Protein AF-A0A258LTR3-F1 (afdb_monomer)

Radius of gyration: 16.25 Å; Cα contacts (8 Å, |Δi|>4): 26; chains: 1; bounding box: 26×25×46 Å

Mean predicted aligned error: 11.38 Å

Nearest PDB structures (foldseek):
  6wu6-assembly1_C  TM=8.509E-01  e=4.108E-02  Escherichia coli
  7jz2-assembly1_C  TM=8.316E-01  e=6.352E-02  Escherichia coli K-12
  2acz-assembly1_C-2  TM=7.816E-01  e=1.260E-01  Escherichia coli
  2acz-assembly1_C-3  TM=7.816E-01  e=1.260E-01  Escherichia coli

Solvent-accessible surface area (backbone atoms only — not comparable to full-atom values): 3974 Å² total; per-residue (Å²): 116,76,65,63,66,54,57,69,37,68,70,46,50,52,49,52,45,50,50,55,30,52,50,44,47,49,52,46,54,48,50,53,50,49,50,64,76,74,40,95,75,91,80,78,84,69,60,61,60,56,52,42,54,51,53,29,52,49,51,40,50,50,48,63,68,66,69,112

Structure (mmCIF, N/CA/C/O backbone):
data_AF-A0A258LTR3-F1
#
_entry.id   AF-A0A258LTR3-F1
#
loop_
_atom_site.group_PDB
_atom_site.id
_atom_site.type_symbol
_atom_site.label_atom_id
_atom_site.label_alt_id
_atom_site.label_comp_id
_atom_site.label_asym_id
_atom_site.label_entity_id
_atom_site.label_seq_id
_atom_site.pdbx_PDB_ins_code
_atom_site.Cartn_x
_atom_site.Cartn_y
_atom_site.Cartn_z
_atom_site.occupancy
_atom_site.B_iso_or_equiv
_atom_site.auth_seq_id
_atom_site.auth_comp_id
_atom_site.auth_asym_id
_atom_site.auth_atom_id
_atom_site.pdbx_PDB_model_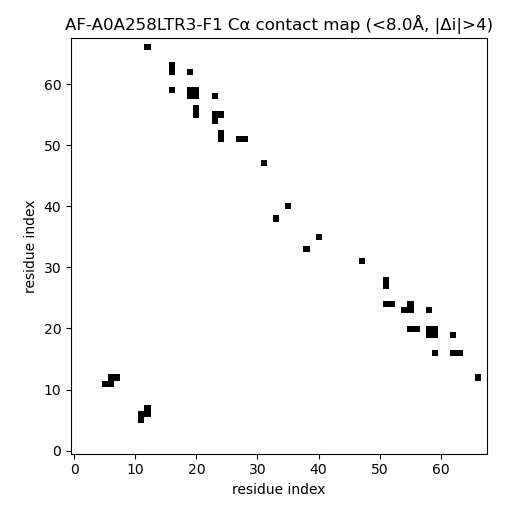num
ATOM 1 N N . ASP A 1 1 ? 7.887 13.743 -21.910 1.00 53.81 1 ASP A N 1
ATOM 2 C CA . ASP A 1 1 ? 7.884 12.495 -22.715 1.00 53.81 1 ASP A CA 1
ATOM 3 C C . ASP A 1 1 ? 8.932 11.460 -22.314 1.00 53.81 1 ASP A C 1
ATOM 5 O O . ASP A 1 1 ? 8.647 10.274 -22.378 1.00 53.81 1 ASP A O 1
ATOM 9 N N . ARG A 1 2 ? 10.130 11.850 -21.844 1.00 52.31 2 ARG A N 1
ATOM 10 C CA . ARG A 1 2 ? 11.183 10.892 -21.434 1.00 52.31 2 ARG A CA 1
ATOM 11 C C . ARG A 1 2 ? 10.823 9.999 -20.229 1.00 52.31 2 ARG A C 1
ATOM 13 O O . ARG A 1 2 ? 11.377 8.914 -20.113 1.00 52.31 2 ARG A O 1
ATOM 20 N N . TYR A 1 3 ? 9.889 10.431 -19.378 1.00 55.47 3 TYR A N 1
ATOM 21 C CA . TYR A 1 3 ? 9.402 9.650 -18.233 1.00 55.47 3 TYR A CA 1
ATOM 22 C C . TYR A 1 3 ? 8.507 8.467 -18.636 1.00 55.47 3 TYR A C 1
ATOM 24 O O . TYR A 1 3 ? 8.616 7.417 -18.020 1.00 55.47 3 TYR A O 1
ATOM 32 N N . LEU A 1 4 ? 7.716 8.584 -19.711 1.00 56.97 4 LEU A N 1
ATOM 33 C CA . LEU A 1 4 ? 6.819 7.511 -20.174 1.00 56.97 4 LEU A CA 1
ATOM 34 C C . LEU A 1 4 ? 7.591 6.280 -20.687 1.00 56.97 4 LEU A C 1
A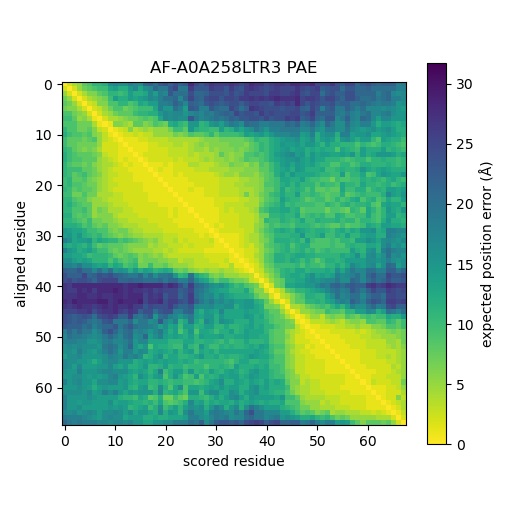TOM 36 O O . LEU A 1 4 ? 7.164 5.151 -20.494 1.00 56.97 4 LEU A O 1
ATOM 40 N N . LYS A 1 5 ? 8.785 6.490 -21.262 1.00 55.75 5 LYS A N 1
ATOM 41 C CA . LYS A 1 5 ? 9.670 5.405 -21.730 1.00 55.75 5 LYS A CA 1
ATOM 42 C C . LYS A 1 5 ? 10.376 4.634 -20.612 1.00 55.75 5 LYS A C 1
ATOM 44 O O . LYS A 1 5 ? 10.871 3.540 -20.855 1.00 55.75 5 LYS A O 1
ATOM 49 N N . LEU A 1 6 ? 10.495 5.223 -19.421 1.00 56.72 6 LEU A N 1
ATOM 50 C CA . LEU A 1 6 ? 11.086 4.554 -18.260 1.00 56.72 6 LEU A CA 1
ATOM 51 C C . LEU A 1 6 ? 10.069 3.605 -17.619 1.00 56.72 6 LEU A C 1
ATOM 53 O O . LEU A 1 6 ? 10.444 2.509 -17.218 1.00 56.72 6 LEU A O 1
ATOM 57 N N . THR A 1 7 ? 8.791 3.988 -17.605 1.00 56.44 7 THR A N 1
ATOM 58 C CA . THR A 1 7 ? 7.679 3.155 -17.125 1.00 56.44 7 THR A CA 1
ATOM 59 C C . THR A 1 7 ? 7.367 1.972 -18.050 1.00 56.44 7 THR A C 1
ATOM 61 O O . THR A 1 7 ? 6.862 0.956 -17.586 1.00 56.44 7 THR A O 1
ATOM 64 N N . ASP A 1 8 ? 7.750 2.053 -19.329 1.00 61.72 8 ASP A N 1
ATOM 65 C CA . ASP A 1 8 ? 7.665 0.943 -20.297 1.00 61.72 8 ASP A CA 1
ATOM 66 C C . ASP A 1 8 ? 8.586 -0.244 -19.960 1.00 61.72 8 ASP A C 1
ATOM 68 O O . ASP A 1 8 ? 8.419 -1.349 -20.485 1.00 61.72 8 ASP A O 1
ATOM 72 N N . PHE A 1 9 ? 9.580 -0.054 -19.087 1.00 67.69 9 PHE A N 1
ATOM 73 C CA . PHE A 1 9 ? 10.417 -1.160 -18.646 1.00 67.69 9 PHE A CA 1
ATOM 74 C C . PHE A 1 9 ? 9.649 -2.050 -17.669 1.00 67.69 9 PHE A C 1
ATOM 76 O O . PHE A 1 9 ? 9.258 -1.623 -16.585 1.00 67.69 9 PHE A O 1
ATOM 83 N N . TRP A 1 10 ? 9.557 -3.337 -18.009 1.00 65.81 10 TRP A N 1
ATOM 84 C CA . TRP A 1 10 ? 8.986 -4.397 -17.168 1.00 65.81 10 TRP A CA 1
ATOM 85 C C . TRP A 1 10 ? 9.421 -4.315 -15.692 1.00 65.81 10 TRP A C 1
ATOM 87 O O . TRP A 1 10 ? 8.613 -4.504 -14.785 1.00 65.81 10 TRP A O 1
ATOM 97 N N . ALA A 1 11 ? 10.691 -3.983 -15.437 1.00 73.50 11 ALA A N 1
ATOM 98 C CA . ALA A 1 11 ? 11.233 -3.852 -14.086 1.00 73.50 11 ALA A CA 1
ATOM 99 C C . ALA A 1 11 ? 10.590 -2.712 -13.270 1.00 73.50 11 ALA A C 1
ATOM 101 O O . ALA A 1 11 ? 10.402 -2.861 -12.064 1.00 73.50 11 ALA A O 1
ATOM 102 N N . VAL A 1 12 ? 10.231 -1.596 -13.911 1.00 77.12 12 VAL A N 1
ATOM 103 C CA . VAL A 1 12 ? 9.570 -0.458 -13.252 1.00 77.12 12 VAL A CA 1
ATOM 104 C C . VAL A 1 12 ? 8.133 -0.822 -12.899 1.00 77.12 12 VAL A C 1
ATOM 106 O O . VAL A 1 12 ? 7.729 -0.619 -11.761 1.00 77.12 12 VAL A O 1
ATOM 109 N N . LYS A 1 13 ? 7.421 -1.495 -13.805 1.00 72.75 13 LYS A N 1
ATOM 110 C CA . LYS A 1 13 ? 6.052 -1.994 -13.595 1.00 72.75 13 LYS A CA 1
ATOM 111 C C . LYS A 1 13 ? 5.954 -2.973 -12.413 1.00 72.75 13 LYS A C 1
ATOM 113 O O . LYS A 1 13 ? 5.055 -2.876 -11.579 1.00 72.75 13 LYS A O 1
ATOM 118 N N . VAL A 1 14 ? 6.927 -3.884 -12.284 1.00 78.25 14 VA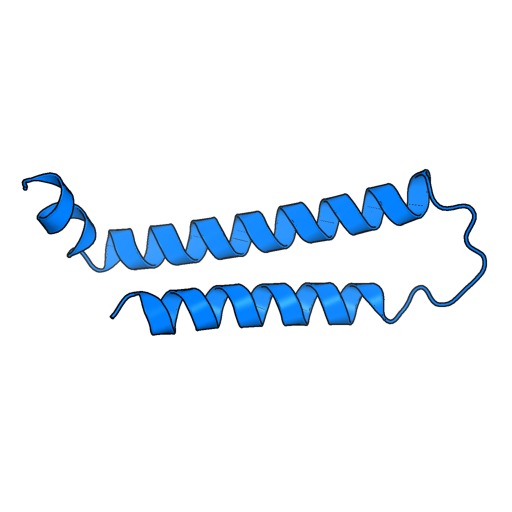L A N 1
ATOM 119 C CA . VAL A 1 14 ? 7.047 -4.784 -11.117 1.00 78.25 14 VAL A CA 1
ATOM 120 C C . VAL A 1 14 ? 7.396 -4.006 -9.844 1.00 78.25 14 VAL A C 1
ATOM 122 O O . VAL A 1 14 ? 6.873 -4.316 -8.773 1.00 78.25 14 VAL A O 1
ATOM 125 N N . GLY A 1 15 ? 8.254 -2.989 -9.949 1.00 82.69 15 GLY A N 1
ATOM 126 C CA . GLY A 1 15 ? 8.598 -2.104 -8.836 1.00 82.69 15 GLY A CA 1
ATOM 127 C C . GLY A 1 15 ? 7.393 -1.328 -8.306 1.00 82.69 15 GLY A C 1
ATOM 128 O O . GLY A 1 15 ? 7.187 -1.278 -7.095 1.00 82.69 15 GLY A O 1
ATOM 129 N N . GLU A 1 16 ? 6.563 -0.785 -9.194 1.00 80.12 16 GLU A N 1
ATOM 130 C CA . GLU A 1 16 ? 5.320 -0.090 -8.853 1.00 80.12 16 GLU A CA 1
ATOM 131 C C . GLU A 1 16 ? 4.304 -1.042 -8.216 1.00 80.12 16 GLU A C 1
ATOM 133 O O . GLU A 1 16 ? 3.764 -0.737 -7.151 1.00 80.12 16 GLU A O 1
ATOM 138 N N . TRP A 1 17 ? 4.121 -2.239 -8.785 1.00 81.19 17 TRP A N 1
ATOM 139 C CA . TRP A 1 17 ? 3.270 -3.275 -8.193 1.00 81.19 17 TRP A CA 1
ATOM 140 C C . TRP A 1 17 ? 3.731 -3.658 -6.780 1.00 81.19 17 TRP A C 1
ATOM 142 O O . TRP A 1 17 ? 2.921 -3.744 -5.850 1.00 81.19 17 TRP A O 1
ATOM 152 N N . GLY A 1 18 ? 5.040 -3.849 -6.598 1.00 83.12 18 GLY A N 1
ATOM 153 C CA . GLY A 1 18 ? 5.642 -4.142 -5.303 1.00 83.12 18 GLY A CA 1
ATOM 154 C C . GLY A 1 18 ? 5.427 -3.006 -4.304 1.00 83.12 18 GLY A C 1
ATOM 155 O O . GLY A 1 18 ? 5.009 -3.258 -3.175 1.00 83.12 18 GLY A O 1
ATOM 156 N N . LEU A 1 19 ? 5.638 -1.756 -4.724 1.00 86.06 19 LEU A N 1
ATOM 157 C CA . LEU A 1 19 ? 5.420 -0.564 -3.900 1.00 86.06 19 LEU A CA 1
ATOM 158 C C . LEU A 1 19 ? 3.967 -0.444 -3.433 1.00 86.06 19 LEU A C 1
ATOM 160 O O . LEU A 1 19 ? 3.726 -0.281 -2.237 1.00 86.06 19 LEU A O 1
ATOM 164 N N . VAL A 1 20 ? 2.999 -0.572 -4.344 1.00 85.31 20 VAL A N 1
ATOM 165 C CA . VAL A 1 20 ? 1.563 -0.480 -4.031 1.00 85.31 20 VAL A CA 1
ATOM 166 C C . VAL A 1 20 ? 1.135 -1.613 -3.099 1.00 85.31 20 VAL A C 1
ATOM 168 O O . VAL A 1 20 ? 0.422 -1.379 -2.117 1.00 85.31 20 VAL A O 1
ATOM 171 N N . THR A 1 21 ? 1.612 -2.834 -3.350 1.00 79.25 21 THR A N 1
ATOM 172 C CA . THR A 1 21 ? 1.307 -4.006 -2.520 1.00 79.25 21 THR A CA 1
ATOM 173 C C . THR A 1 21 ? 1.871 -3.844 -1.108 1.00 79.25 21 THR A C 1
ATOM 175 O O . THR A 1 21 ? 1.129 -3.977 -0.132 1.00 79.25 21 THR A O 1
ATOM 178 N N . LEU A 1 22 ? 3.155 -3.493 -0.978 1.00 82.50 22 LEU A N 1
ATOM 179 C CA . LEU A 1 22 ? 3.817 -3.293 0.316 1.00 82.50 22 LEU A CA 1
ATOM 180 C C . LEU A 1 22 ? 3.192 -2.138 1.105 1.00 82.50 22 LEU A C 1
ATOM 182 O O . LEU A 1 22 ? 2.960 -2.276 2.307 1.00 82.50 22 LEU A O 1
ATOM 186 N N . LEU A 1 23 ? 2.862 -1.030 0.436 1.00 87.31 23 LEU A N 1
ATOM 187 C CA . LEU A 1 23 ? 2.199 0.114 1.059 1.00 87.31 23 LEU A CA 1
ATOM 188 C C . LEU A 1 23 ? 0.799 -0.253 1.562 1.00 87.31 23 LEU A C 1
ATOM 190 O O . LEU A 1 23 ? 0.432 0.117 2.675 1.00 87.31 23 LEU A O 1
ATOM 194 N N . THR A 1 24 ? 0.038 -1.026 0.783 1.00 85.00 24 THR A N 1
ATOM 195 C CA . THR A 1 24 ? -1.300 -1.489 1.178 1.00 85.00 24 THR A CA 1
ATOM 196 C C . THR A 1 24 ? -1.219 -2.408 2.399 1.00 85.00 24 THR A C 1
ATOM 198 O O . THR A 1 24 ? -1.966 -2.220 3.360 1.00 85.00 24 THR A O 1
ATOM 201 N N . ILE A 1 25 ? -0.278 -3.361 2.415 1.00 82.44 25 ILE A N 1
ATOM 202 C CA . ILE A 1 25 ? -0.044 -4.243 3.571 1.00 82.44 25 ILE A CA 1
ATOM 203 C C . ILE A 1 25 ? 0.334 -3.420 4.808 1.00 82.44 25 ILE A C 1
ATOM 205 O O . ILE A 1 25 ? -0.218 -3.648 5.887 1.00 82.44 25 ILE A O 1
ATOM 209 N N . HIS A 1 26 ? 1.241 -2.451 4.659 1.00 84.19 26 HIS A N 1
ATOM 210 C CA . HIS A 1 26 ? 1.675 -1.582 5.751 1.00 84.19 26 HIS A CA 1
ATOM 211 C C . HIS A 1 26 ? 0.516 -0.757 6.317 1.00 84.19 26 HIS A C 1
ATOM 213 O O . HIS A 1 26 ? 0.299 -0.751 7.529 1.00 84.19 26 HIS A O 1
ATOM 219 N N . LEU A 1 27 ? -0.264 -0.111 5.449 1.00 85.19 27 LEU A N 1
ATOM 220 C CA . LEU A 1 27 ? -1.386 0.732 5.848 1.00 85.19 27 LEU A CA 1
ATOM 221 C C . LEU A 1 27 ? -2.455 -0.078 6.585 1.00 85.19 27 LEU A C 1
ATOM 223 O O . LEU A 1 27 ? -2.893 0.319 7.664 1.00 85.19 27 LEU A O 1
ATOM 227 N N . VAL A 1 28 ? -2.846 -1.240 6.055 1.00 82.31 28 VAL A N 1
ATOM 228 C CA . VAL A 1 28 ? -3.862 -2.073 6.712 1.00 82.31 28 VAL A CA 1
ATOM 229 C C . VAL A 1 28 ? -3.332 -2.684 8.015 1.00 82.31 28 VAL A C 1
ATOM 231 O O . VAL A 1 28 ? -4.065 -2.764 9.005 1.00 82.31 28 VAL A O 1
ATOM 234 N N . GLY A 1 29 ? -2.051 -3.058 8.066 1.00 80.19 29 GLY A N 1
ATOM 235 C CA . GLY A 1 29 ? -1.385 -3.473 9.302 1.00 80.19 29 GLY A CA 1
ATOM 236 C C . GLY A 1 29 ? -1.388 -2.374 10.371 1.00 80.19 29 GLY A C 1
ATOM 237 O O . GLY A 1 29 ? -1.689 -2.649 11.535 1.00 80.19 29 GLY A O 1
ATOM 238 N N . GLY A 1 30 ? -1.131 -1.126 9.970 1.00 82.88 30 GLY A N 1
ATOM 239 C CA . GLY A 1 30 ? -1.201 0.055 10.828 1.00 82.88 30 GLY A CA 1
ATOM 240 C C . GLY A 1 30 ? -2.615 0.325 11.340 1.00 82.88 30 GLY A C 1
ATOM 241 O O . GLY A 1 30 ? -2.809 0.466 12.545 1.00 82.88 30 GLY A O 1
ATOM 242 N N . ILE A 1 31 ? -3.625 0.294 10.464 1.00 81.06 31 ILE A N 1
ATOM 243 C CA . ILE A 1 31 ? -5.041 0.451 10.846 1.00 81.06 31 ILE A CA 1
ATOM 244 C C . ILE A 1 31 ? -5.455 -0.624 11.856 1.00 81.06 31 ILE A C 1
ATOM 246 O O . ILE A 1 31 ? -6.116 -0.316 12.845 1.00 81.06 31 ILE A O 1
ATOM 250 N N . ARG A 1 32 ? -5.020 -1.878 11.672 1.00 7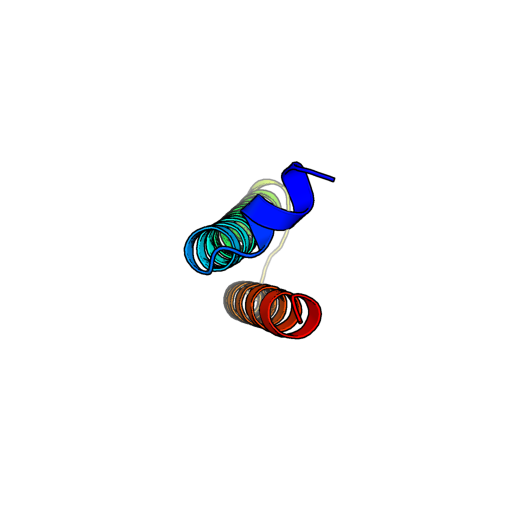7.50 32 ARG A N 1
ATOM 251 C CA . ARG A 1 32 ? -5.271 -2.957 12.639 1.00 77.50 32 ARG A CA 1
ATOM 252 C C . ARG A 1 32 ? -4.701 -2.631 14.020 1.00 77.50 32 ARG A C 1
ATOM 254 O O . ARG A 1 32 ? -5.377 -2.891 15.011 1.00 77.50 32 ARG A O 1
ATOM 261 N N . LEU A 1 33 ? -3.475 -2.111 14.098 1.00 76.81 33 LEU A N 1
ATOM 262 C CA . LEU A 1 33 ? -2.866 -1.712 15.372 1.00 76.81 33 LEU A CA 1
ATOM 263 C C . LEU A 1 33 ? -3.619 -0.537 16.001 1.00 76.81 33 LEU A C 1
ATOM 265 O O . LEU A 1 33 ? -3.975 -0.617 17.171 1.00 76.81 33 LEU A O 1
ATOM 269 N N . LEU A 1 34 ? -3.956 0.491 15.215 1.00 79.56 34 LEU A N 1
ATOM 270 C CA . LEU A 1 34 ? -4.727 1.644 15.688 1.00 79.56 34 LEU A CA 1
ATOM 271 C C . LEU A 1 34 ? -6.099 1.236 16.236 1.00 79.56 34 LEU A C 1
ATOM 273 O O . LEU A 1 34 ? -6.500 1.710 17.292 1.00 79.56 34 LEU A O 1
ATOM 277 N N . MET A 1 35 ? -6.805 0.319 15.572 1.00 71.25 35 MET A N 1
ATOM 278 C CA . MET A 1 35 ? -8.096 -0.175 16.056 1.00 71.25 35 MET A CA 1
ATOM 279 C C . MET A 1 35 ? -7.989 -1.029 17.326 1.00 71.25 35 MET A C 1
ATOM 281 O O . MET A 1 35 ? -8.941 -1.058 18.101 1.00 71.25 35 MET A O 1
ATOM 285 N N . ILE A 1 36 ? -6.868 -1.726 17.546 1.00 71.69 36 ILE A N 1
ATOM 286 C CA . ILE A 1 36 ? -6.624 -2.487 18.784 1.00 71.69 36 ILE A CA 1
ATOM 287 C C . ILE A 1 36 ? -6.283 -1.544 19.942 1.00 71.69 36 ILE A C 1
ATOM 289 O O . ILE A 1 36 ? -6.769 -1.761 21.047 1.00 71.69 36 ILE A O 1
ATOM 293 N N . GLU A 1 37 ? -5.458 -0.526 19.691 1.00 70.88 37 GLU A N 1
ATOM 294 C CA . GLU A 1 37 ? -4.938 0.375 20.725 1.00 70.88 37 GLU A CA 1
ATOM 295 C C . GLU A 1 37 ? -5.950 1.469 21.111 1.00 70.88 37 GLU A C 1
ATOM 297 O O . GLU A 1 37 ? -6.113 1.778 22.287 1.00 70.88 37 GLU A O 1
ATOM 302 N N . PHE A 1 38 ? -6.670 2.036 20.133 1.00 68.69 38 PHE A N 1
ATOM 303 C CA . PHE A 1 38 ? -7.623 3.138 20.343 1.00 68.69 38 PHE A CA 1
ATOM 304 C C . PHE A 1 38 ? -9.099 2.702 20.347 1.00 68.69 38 PHE A C 1
ATOM 306 O O . PHE A 1 38 ? -9.977 3.503 20.668 1.00 68.69 38 PHE A O 1
ATOM 313 N N . GLY A 1 39 ? -9.412 1.455 19.984 1.00 65.75 39 GLY A N 1
ATOM 314 C CA . GLY A 1 39 ? -10.785 0.948 19.952 1.00 65.75 39 GLY A CA 1
ATOM 315 C C . GLY A 1 39 ? -11.218 0.333 21.285 1.00 65.75 39 GLY A C 1
ATOM 316 O O . GLY A 1 39 ? -10.609 -0.618 21.762 1.00 65.75 39 GLY A O 1
ATOM 317 N N . ALA A 1 40 ? -12.336 0.793 21.853 1.00 62.06 40 ALA A N 1
ATOM 318 C CA . ALA A 1 40 ? -12.920 0.276 23.103 1.00 62.06 40 ALA A CA 1
ATOM 319 C C . ALA A 1 40 ? -13.568 -1.135 22.980 1.00 62.06 40 ALA A C 1
ATOM 321 O O . ALA A 1 40 ? -14.590 -1.422 23.608 1.00 62.06 40 ALA A O 1
ATOM 322 N N . TRP A 1 41 ? -13.045 -2.023 22.126 1.00 59.56 41 TRP A N 1
ATOM 323 C CA . TRP A 1 41 ? -13.832 -3.100 21.509 1.00 59.56 41 TRP A CA 1
ATOM 324 C C . TRP A 1 41 ? -13.646 -4.495 22.144 1.00 59.56 41 TRP A C 1
ATOM 326 O O . TRP A 1 41 ? -12.588 -5.118 22.055 1.00 59.56 41 TRP A O 1
ATOM 336 N N . ARG A 1 42 ? -14.734 -5.044 22.714 1.00 57.44 42 ARG A N 1
ATOM 337 C CA . ARG A 1 42 ? -14.886 -6.451 23.150 1.00 57.44 42 ARG A CA 1
ATOM 338 C C . ARG A 1 42 ? -15.477 -7.298 22.009 1.00 57.44 42 ARG A C 1
ATOM 340 O O . ARG A 1 42 ? -16.690 -7.351 21.861 1.00 57.44 42 ARG A O 1
ATOM 347 N N . GLY A 1 43 ? -14.645 -7.997 21.232 1.00 64.88 43 GLY A N 1
ATOM 348 C CA . GLY A 1 43 ? -15.090 -9.133 20.398 1.00 64.88 43 GLY A CA 1
ATOM 349 C C . GLY A 1 43 ? -14.783 -9.080 18.891 1.00 64.88 43 GLY A C 1
ATOM 350 O O . GLY A 1 43 ? -14.764 -8.024 18.276 1.00 64.88 43 GLY A O 1
ATOM 351 N N . LEU A 1 44 ? -14.566 -10.283 18.329 1.00 59.59 44 LEU A N 1
ATOM 352 C CA . LEU A 1 44 ? -14.330 -10.658 16.916 1.00 59.59 44 LEU A CA 1
ATOM 353 C C . LEU A 1 44 ? -13.039 -10.139 16.248 1.00 59.59 44 LEU A C 1
ATOM 355 O O . LEU A 1 44 ? -13.017 -9.483 15.212 1.00 59.59 44 LEU A O 1
ATOM 359 N N . ARG A 1 45 ? -11.920 -10.619 16.801 1.00 59.75 45 ARG A N 1
ATOM 360 C CA . ARG A 1 45 ? -10.536 -10.442 16.320 1.00 59.75 45 ARG A CA 1
ATOM 361 C C . ARG A 1 45 ? -10.206 -11.122 14.972 1.00 59.75 45 ARG A C 1
ATOM 363 O O . ARG A 1 45 ? -9.150 -10.846 14.413 1.00 59.75 45 ARG A O 1
ATOM 370 N N . LYS A 1 46 ? -11.049 -12.041 14.468 1.00 57.50 46 LYS A N 1
ATOM 371 C CA . LYS A 1 46 ? -10.712 -12.938 13.335 1.00 57.50 46 LYS A CA 1
ATOM 372 C C . LYS A 1 46 ? -10.961 -12.351 11.933 1.00 57.50 46 LYS A C 1
ATOM 374 O O . LYS A 1 46 ? -10.210 -12.689 11.025 1.00 57.50 46 LYS A O 1
ATOM 379 N N . GLY A 1 47 ? -11.937 -11.455 11.753 1.00 62.12 47 GLY A N 1
ATOM 380 C CA . GLY A 1 47 ? -12.309 -10.947 10.417 1.00 62.12 47 GLY A CA 1
ATOM 381 C C . GLY A 1 47 ? -11.326 -9.935 9.811 1.00 62.12 47 GLY A C 1
ATOM 382 O O . GLY A 1 47 ? -11.163 -9.868 8.597 1.00 62.12 47 GLY A O 1
ATOM 383 N N . TRP A 1 48 ? -10.606 -9.186 10.650 1.00 65.12 48 TRP A N 1
ATOM 384 C CA . TRP A 1 48 ? -9.745 -8.082 10.205 1.00 65.12 48 TRP A CA 1
ATOM 385 C C .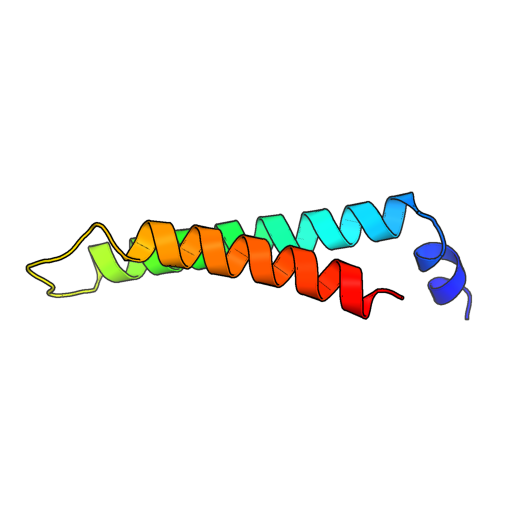 TRP A 1 48 ? -8.493 -8.532 9.446 1.00 65.12 48 TRP A C 1
ATOM 387 O O . TRP A 1 48 ? -8.026 -7.829 8.556 1.00 65.12 48 TRP A O 1
ATOM 397 N N . ILE A 1 49 ? -7.968 -9.722 9.754 1.00 65.00 49 ILE A N 1
ATOM 398 C CA . ILE A 1 49 ? -6.831 -10.296 9.017 1.00 65.00 49 ILE A CA 1
ATOM 399 C C . ILE A 1 49 ? -7.278 -10.746 7.622 1.00 65.00 49 ILE A C 1
ATOM 401 O O . ILE A 1 49 ? -6.569 -10.512 6.648 1.00 65.00 49 ILE A O 1
ATOM 405 N N . GLN A 1 50 ? -8.474 -11.331 7.509 1.00 68.75 50 GLN A N 1
ATOM 406 C CA . GLN A 1 50 ? -9.038 -11.713 6.212 1.00 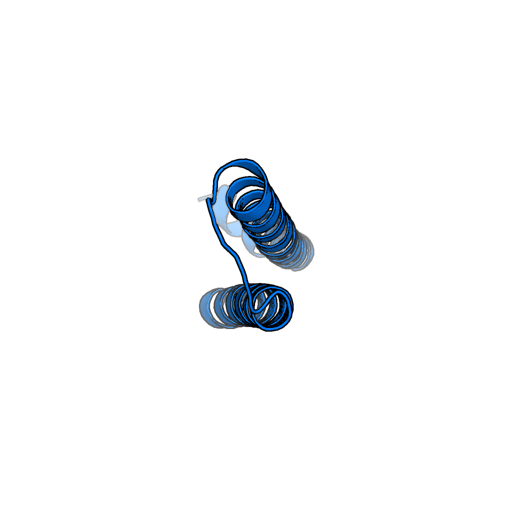68.75 50 GLN A CA 1
ATOM 407 C C . GLN A 1 50 ? -9.304 -10.480 5.344 1.00 68.75 50 GLN A C 1
ATOM 409 O O . GLN A 1 50 ? -8.917 -10.473 4.181 1.00 68.75 50 GLN A O 1
ATOM 414 N N . ALA A 1 51 ? -9.864 -9.411 5.919 1.00 69.38 51 ALA A N 1
ATOM 415 C CA . ALA A 1 51 ? -10.055 -8.146 5.210 1.00 69.38 51 ALA A CA 1
ATOM 416 C C . ALA A 1 51 ? -8.724 -7.551 4.718 1.00 69.38 51 ALA A C 1
ATOM 418 O O . ALA A 1 51 ? -8.639 -7.110 3.576 1.00 69.38 51 ALA A O 1
ATOM 419 N N . ALA A 1 52 ? -7.667 -7.602 5.535 1.00 69.94 52 ALA A N 1
ATOM 420 C CA . ALA A 1 52 ? -6.350 -7.096 5.158 1.00 69.94 52 ALA A CA 1
ATOM 421 C C . ALA A 1 52 ? -5.720 -7.846 3.984 1.00 69.94 52 ALA A C 1
ATOM 423 O O . ALA A 1 52 ? -5.216 -7.228 3.047 1.00 69.94 52 ALA A O 1
ATOM 424 N N . ILE A 1 53 ? -5.787 -9.177 4.020 1.00 69.44 53 ILE A N 1
ATOM 425 C CA . ILE A 1 53 ? -5.271 -10.029 2.949 1.00 69.44 53 ILE A CA 1
ATOM 426 C C . ILE A 1 53 ? -6.066 -9.789 1.661 1.00 69.44 53 ILE A C 1
ATOM 428 O O . ILE A 1 53 ? -5.474 -9.596 0.603 1.00 69.44 53 ILE A O 1
ATOM 432 N N . VAL A 1 54 ? -7.398 -9.735 1.749 1.00 79.44 54 VAL A N 1
ATOM 433 C CA . VAL A 1 54 ? -8.272 -9.512 0.589 1.00 79.44 54 VAL A CA 1
ATOM 434 C C . VAL A 1 54 ? -8.030 -8.137 -0.036 1.00 79.44 54 VAL A C 1
ATOM 436 O O . VAL A 1 54 ? -7.857 -8.052 -1.247 1.00 79.44 54 VAL A O 1
ATOM 439 N N . ILE A 1 55 ? -7.940 -7.070 0.764 1.00 77.12 55 ILE A N 1
ATOM 440 C CA . ILE A 1 55 ? -7.670 -5.710 0.265 1.00 77.12 55 ILE A CA 1
ATOM 441 C C . ILE A 1 55 ? -6.287 -5.626 -0.390 1.00 77.12 55 ILE A C 1
ATOM 443 O O . ILE A 1 55 ? -6.150 -5.010 -1.445 1.00 77.12 55 ILE A O 1
ATOM 447 N N . SER A 1 56 ? -5.270 -6.273 0.187 1.00 72.25 56 SER A N 1
ATOM 448 C CA . SER A 1 56 ? -3.927 -6.313 -0.401 1.00 72.25 56 SER A CA 1
ATOM 449 C C . SER A 1 56 ? -3.903 -7.034 -1.751 1.00 72.25 56 SER A C 1
ATOM 451 O O . SER A 1 56 ? -3.319 -6.512 -2.699 1.00 72.25 56 SER A O 1
ATOM 453 N N . ILE A 1 57 ? -4.570 -8.188 -1.861 1.00 74.44 57 ILE A N 1
ATOM 454 C CA . ILE A 1 57 ? -4.654 -8.950 -3.115 1.00 74.44 57 ILE A CA 1
ATOM 455 C C . ILE A 1 57 ? -5.439 -8.170 -4.174 1.00 74.44 57 ILE A C 1
ATOM 457 O O . ILE A 1 57 ? -4.987 -8.074 -5.312 1.00 74.44 57 ILE A O 1
ATOM 461 N N . ILE A 1 58 ? -6.582 -7.576 -3.806 1.00 82.50 58 ILE A N 1
ATOM 462 C CA . ILE A 1 58 ? -7.392 -6.765 -4.725 1.00 82.50 58 ILE A CA 1
ATOM 463 C C . ILE A 1 58 ? -6.583 -5.573 -5.230 1.00 82.50 58 ILE A C 1
ATOM 465 O O . ILE A 1 58 ? -6.567 -5.350 -6.431 1.00 82.50 58 ILE A O 1
ATOM 469 N N . SER A 1 59 ? -5.877 -4.852 -4.355 1.00 74.50 59 SER A N 1
ATOM 470 C CA . SER A 1 59 ? -5.035 -3.710 -4.737 1.00 74.50 59 SER A CA 1
ATOM 471 C C . SER A 1 59 ? -3.944 -4.111 -5.742 1.00 74.50 59 SER A C 1
ATOM 473 O O . SER A 1 59 ? -3.791 -3.471 -6.782 1.00 74.50 59 SER A O 1
ATOM 475 N N . GLY A 1 60 ? -3.247 -5.229 -5.493 1.00 66.50 60 GLY A N 1
ATOM 476 C CA . GLY A 1 60 ? -2.224 -5.753 -6.403 1.00 66.50 60 GLY A CA 1
ATOM 477 C C . GLY A 1 60 ? -2.782 -6.217 -7.755 1.00 66.50 60 GLY A C 1
ATOM 478 O O . GLY A 1 60 ? -2.152 -5.989 -8.786 1.00 66.50 60 GLY A O 1
ATOM 479 N N . LEU A 1 61 ? -3.966 -6.838 -7.770 1.00 76.75 61 LEU A N 1
ATOM 480 C CA . LEU A 1 61 ? -4.650 -7.244 -9.003 1.00 76.75 61 LEU A CA 1
ATOM 481 C C . LEU A 1 61 ? -5.193 -6.044 -9.784 1.00 76.75 61 LEU A C 1
ATOM 483 O O . LEU A 1 61 ? -5.058 -6.012 -11.003 1.00 76.75 61 LEU A O 1
ATOM 487 N N . LEU A 1 62 ? -5.773 -5.053 -9.099 1.00 76.69 62 LEU A N 1
ATOM 488 C CA . 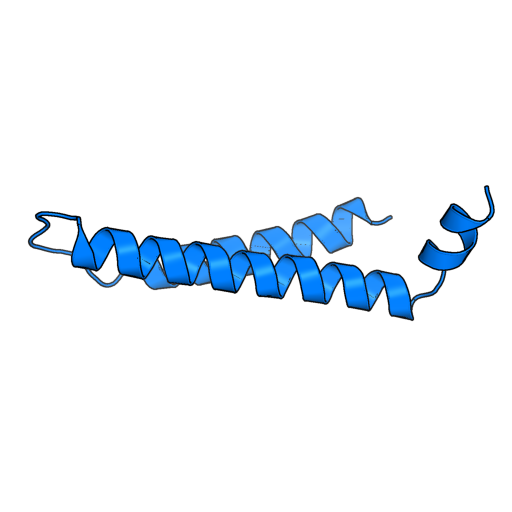LEU A 1 62 ? -6.284 -3.834 -9.725 1.00 76.69 62 LEU A CA 1
ATOM 489 C C . LEU A 1 62 ? -5.153 -3.060 -10.396 1.00 76.69 62 LEU A C 1
ATOM 491 O O . LEU A 1 62 ? -5.335 -2.579 -11.505 1.00 76.69 62 LEU A O 1
ATOM 495 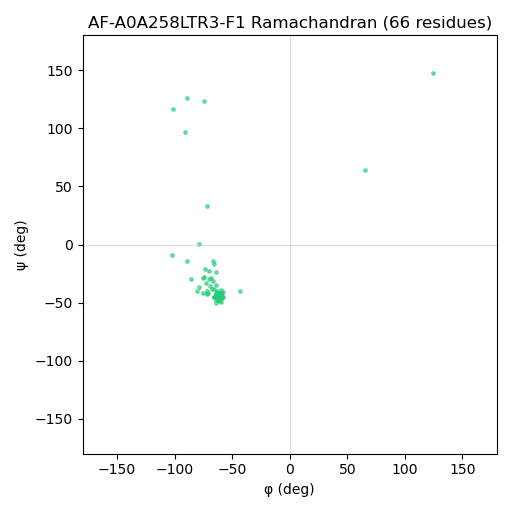N N . PHE A 1 63 ? -3.988 -2.970 -9.747 1.00 69.06 63 PHE A N 1
ATOM 496 C CA . PHE A 1 63 ? -2.816 -2.330 -10.333 1.00 69.06 63 PHE A CA 1
ATOM 497 C C . PHE A 1 63 ? -2.349 -3.060 -11.594 1.00 69.06 63 PHE A C 1
ATOM 499 O O . PHE A 1 63 ? -2.155 -2.416 -12.614 1.00 69.06 63 PHE A O 1
ATOM 506 N N . LEU A 1 64 ? -2.228 -4.394 -11.564 1.00 69.94 64 LEU A N 1
ATOM 507 C CA . LEU A 1 64 ? -1.863 -5.167 -12.759 1.00 69.94 64 LEU A CA 1
ATOM 508 C C . LEU A 1 64 ? -2.872 -4.989 -13.901 1.00 69.94 64 LEU A C 1
ATOM 510 O O . LEU A 1 64 ? -2.453 -4.878 -15.044 1.00 69.94 64 LEU A O 1
ATOM 514 N N . ALA A 1 65 ? -4.169 -4.934 -13.588 1.00 72.00 65 ALA A N 1
ATOM 515 C CA . ALA A 1 65 ? -5.233 -4.767 -14.576 1.00 72.00 65 ALA A CA 1
ATOM 516 C C . ALA A 1 65 ? -5.364 -3.331 -15.120 1.00 72.00 65 ALA A C 1
ATOM 518 O O . ALA A 1 65 ? -5.832 -3.151 -16.237 1.00 72.00 65 ALA A O 1
ATOM 519 N N . LEU A 1 66 ? -4.998 -2.305 -14.341 1.00 69.44 66 LEU A N 1
ATOM 520 C CA . LEU A 1 66 ? -4.976 -0.908 -14.799 1.00 69.44 66 LEU A CA 1
ATOM 521 C C . LEU A 1 66 ? -3.644 -0.495 -15.424 1.00 69.44 66 LEU A C 1
ATOM 523 O O . LEU A 1 66 ? -3.573 0.576 -16.019 1.00 69.44 66 LEU A O 1
ATOM 527 N N . ALA A 1 67 ? -2.588 -1.285 -15.237 1.00 63.06 67 ALA A N 1
ATOM 528 C CA . ALA A 1 67 ? -1.274 -0.973 -15.773 1.00 63.06 67 A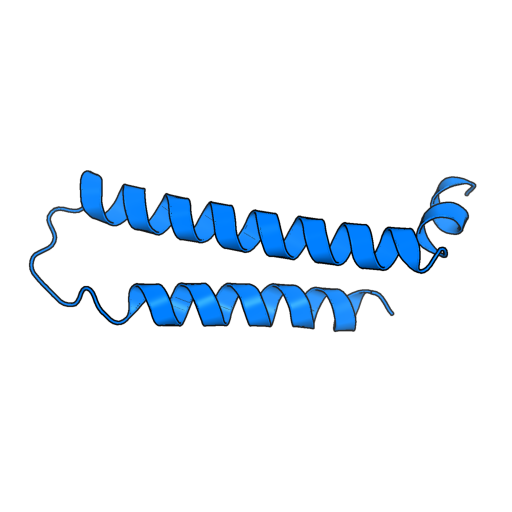LA A CA 1
ATOM 529 C C . ALA A 1 67 ? -1.148 -1.300 -17.273 1.00 63.06 67 ALA A C 1
ATOM 531 O O . ALA A 1 67 ? -0.065 -1.094 -17.815 1.00 63.06 67 ALA A O 1
ATOM 532 N N . ASP A 1 68 ? -2.191 -1.813 -17.932 1.00 49.19 68 ASP A N 1
ATOM 533 C CA . ASP A 1 68 ? -2.233 -2.029 -19.389 1.00 49.19 68 ASP A CA 1
ATOM 534 C C . ASP A 1 68 ? -2.150 -0.724 -20.200 1.00 49.19 68 ASP A C 1
ATOM 536 O O . ASP A 1 68 ? -2.944 0.213 -19.945 1.00 49.19 68 ASP A O 1
#

Sequence (68 aa):
DRYLKLTDFWAVKVGEWGLVTLLTIHLVGGIRLLMIEFGAWRGLRKGWIQAAIVISIISGLLFLALAD

pLDDT: mean 71.19, std 9.85, range [49.19, 87.31]

Secondary structure (DSSP, 8-state):
-TTHHHHTSHHHHHHHHHHHHHHHHHHHHHHHHHHHHH----S-TTHHHHHHHHHHHHHHHHHHHH--

Foldseek 3Di:
DVVVVVLPDPVNLVVVLVVQLVVLLVVLVVVLVCCVVVPPDDDDPDVSVVVSVVRSVVRSVVSVVVSD